Protein AF-A0A2K8X8M4-F1 (afdb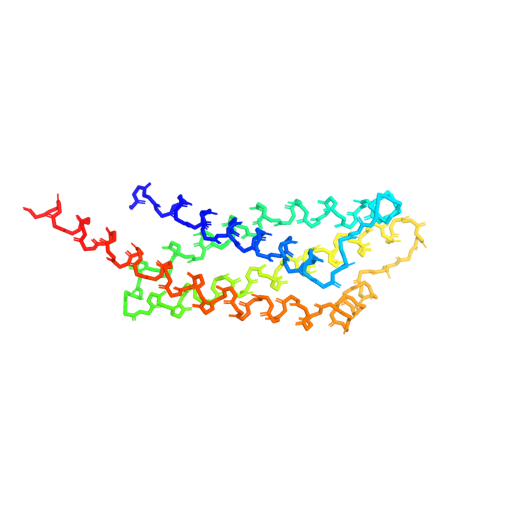_monomer_lite)

Foldseek 3Di:
DVCLLVLLCVLLVVLVVVVCVVCVVVVNPPDPVRCVVCVLLVVQLVVLSVVLSVVLSVQCVVPCVPPVVCQLVSQLCSQLVSLVSSLLSSLQVVQVVVCVVVVHRRSVVSNVVSCVPPVVVSNVSSNVSSNPSSVVSSVVSNVVVVVVVVVVD

Structure (mmCIF, N/CA/C/O backbone):
data_AF-A0A2K8X8M4-F1
#
_entry.id   AF-A0A2K8X8M4-F1
#
loop_
_atom_site.group_PDB
_atom_site.id
_atom_site.type_symbol
_atom_site.label_atom_id
_atom_site.label_alt_id
_atom_site.label_comp_id
_atom_site.label_asym_id
_atom_site.label_entity_id
_atom_site.label_seq_id
_atom_site.pdbx_PDB_ins_code
_atom_site.Cartn_x
_atom_site.Cartn_y
_atom_site.Cartn_z
_atom_site.occupancy
_atom_site.B_iso_or_equiv
_atom_site.auth_seq_id
_atom_site.auth_comp_id
_atom_site.auth_asym_id
_atom_site.auth_atom_id
_atom_site.pdbx_PDB_model_num
ATOM 1 N N . MET A 1 1 ? -1.350 6.728 23.517 1.00 57.31 1 MET A N 1
ATOM 2 C CA . MET A 1 1 ? -1.720 5.309 23.299 1.00 57.31 1 MET A CA 1
ATOM 3 C C . MET A 1 1 ? -0.474 4.485 22.952 1.00 57.31 1 MET A C 1
ATOM 5 O O . MET A 1 1 ? -0.050 4.481 21.802 1.00 57.31 1 MET A O 1
ATOM 9 N N . LYS A 1 2 ? 0.154 3.817 23.933 1.00 51.78 2 LYS A N 1
ATOM 10 C CA . LYS A 1 2 ? 1.460 3.133 23.765 1.00 51.78 2 LYS A CA 1
ATOM 11 C C . LYS A 1 2 ? 1.457 1.930 22.791 1.00 51.78 2 LYS A C 1
ATOM 13 O O . LYS A 1 2 ? 2.531 1.513 22.386 1.00 51.78 2 LYS A O 1
ATOM 18 N N . ASN A 1 3 ? 0.292 1.436 22.346 1.00 70.50 3 ASN A N 1
ATOM 19 C CA . ASN A 1 3 ? 0.173 0.219 21.519 1.00 70.50 3 ASN A CA 1
ATOM 20 C C . ASN A 1 3 ? -0.360 0.402 20.083 1.00 70.50 3 ASN A C 1
ATOM 22 O O . ASN A 1 3 ? -0.436 -0.580 19.349 1.00 70.50 3 ASN A O 1
ATOM 26 N N . ILE A 1 4 ? -0.701 1.617 19.627 1.00 68.75 4 ILE A N 1
ATOM 27 C CA . ILE A 1 4 ? -1.243 1.796 18.260 1.00 68.75 4 ILE A CA 1
ATOM 28 C C . ILE A 1 4 ? -0.227 1.395 17.190 1.00 68.75 4 ILE A C 1
ATOM 30 O O . ILE A 1 4 ? -0.588 0.733 16.224 1.00 68.75 4 ILE A O 1
ATOM 34 N N . LYS A 1 5 ? 1.046 1.780 17.359 1.00 71.56 5 LYS A N 1
ATOM 35 C CA . LYS A 1 5 ? 2.099 1.491 16.375 1.00 71.56 5 LYS A CA 1
ATOM 36 C C . LYS A 1 5 ? 2.200 -0.012 16.109 1.00 71.56 5 LYS A C 1
ATOM 38 O O . LYS A 1 5 ? 2.214 -0.425 14.958 1.00 71.56 5 LYS A O 1
ATOM 43 N N . PHE A 1 6 ? 2.180 -0.808 17.177 1.00 79.44 6 PHE A N 1
ATOM 44 C CA . PHE A 1 6 ? 2.201 -2.263 17.098 1.00 79.44 6 PHE A CA 1
ATOM 45 C C . PHE A 1 6 ? 0.956 -2.827 16.404 1.00 79.44 6 PHE A C 1
ATOM 47 O O . PHE A 1 6 ? 1.090 -3.675 15.528 1.00 79.44 6 PHE A O 1
ATOM 54 N N . LEU A 1 7 ? -0.242 -2.330 16.735 1.00 78.12 7 LEU A N 1
ATOM 55 C CA . LEU A 1 7 ? -1.479 -2.761 16.074 1.00 78.12 7 LEU A CA 1
ATOM 56 C C . LEU A 1 7 ? -1.453 -2.489 14.574 1.00 78.12 7 LEU A C 1
ATOM 58 O O . LEU A 1 7 ? -1.776 -3.367 13.782 1.00 78.12 7 LEU A O 1
ATOM 62 N N . ILE A 1 8 ? -1.033 -1.291 14.181 1.00 72.00 8 ILE A N 1
ATOM 63 C CA . ILE A 1 8 ? -0.978 -0.906 12.773 1.00 72.00 8 ILE A CA 1
ATOM 64 C C . ILE A 1 8 ? 0.014 -1.791 12.033 1.00 72.00 8 ILE A C 1
ATOM 66 O O . ILE A 1 8 ? -0.345 -2.360 11.010 1.00 72.00 8 ILE A O 1
ATOM 70 N N . THR A 1 9 ? 1.217 -1.986 12.578 1.00 75.19 9 THR A N 1
ATOM 71 C CA . THR A 1 9 ? 2.199 -2.904 11.993 1.00 75.19 9 THR A CA 1
ATOM 72 C C . THR A 1 9 ? 1.655 -4.327 11.894 1.00 75.19 9 THR A C 1
ATOM 74 O O . THR A 1 9 ? 1.782 -4.937 10.843 1.00 75.19 9 THR A O 1
ATOM 77 N N . LYS A 1 10 ? 0.994 -4.846 12.934 1.00 83.69 10 LYS A N 1
ATOM 78 C CA . LYS A 1 10 ? 0.390 -6.186 12.931 1.00 83.69 10 LYS A CA 1
ATOM 79 C C . LYS A 1 10 ? -0.603 -6.356 11.780 1.00 83.69 10 LYS A C 1
ATOM 81 O O . LYS A 1 10 ? -0.475 -7.300 11.004 1.00 83.69 10 LYS A O 1
ATOM 86 N N . TYR A 1 11 ? -1.577 -5.453 11.663 1.00 81.06 11 TYR A N 1
ATOM 87 C CA . TYR A 1 11 ? -2.605 -5.557 10.626 1.00 81.06 11 TYR A CA 1
ATOM 88 C C . TYR A 1 11 ? -2.026 -5.301 9.236 1.00 81.06 11 TYR A C 1
ATOM 90 O O . TYR A 1 11 ? -2.313 -6.043 8.307 1.00 81.06 11 TYR A O 1
ATOM 98 N N . TYR A 1 12 ? -1.094 -4.363 9.105 1.00 75.19 12 TYR A N 1
ATOM 99 C CA . TYR A 1 12 ? -0.383 -4.133 7.853 1.00 75.19 12 TYR A CA 1
ATOM 100 C C . TYR A 1 12 ? 0.407 -5.361 7.374 1.00 75.19 12 TYR A C 1
ATOM 102 O O . TYR A 1 12 ? 0.244 -5.800 6.237 1.00 75.19 12 TYR A O 1
ATOM 110 N N . SER A 1 13 ? 1.198 -5.974 8.260 1.00 75.12 13 SER A N 1
ATOM 111 C CA . SER A 1 13 ? 1.958 -7.195 7.973 1.00 75.12 13 SER A CA 1
ATOM 112 C C . SER A 1 13 ? 1.055 -8.394 7.681 1.00 75.12 13 SER A C 1
ATOM 114 O O . SER A 1 13 ? 1.431 -9.269 6.906 1.00 75.12 13 SER A O 1
ATOM 116 N N . SER A 1 14 ? -0.157 -8.434 8.244 1.00 79.94 14 SER A N 1
ATOM 117 C CA . SER A 1 14 ? -1.128 -9.481 7.909 1.00 79.94 14 SER A CA 1
ATOM 118 C C . SER A 1 14 ? -1.608 -9.390 6.455 1.00 79.94 14 SER A C 1
ATOM 120 O O . SER A 1 14 ? -1.764 -10.419 5.802 1.00 79.94 14 SER A O 1
ATOM 122 N N . GLY A 1 15 ? -1.730 -8.175 5.906 1.00 74.62 15 GLY A N 1
ATOM 123 C CA . GLY A 1 15 ? -2.021 -7.959 4.486 1.00 74.62 15 GLY A CA 1
ATOM 124 C C . GLY A 1 15 ? -0.926 -8.481 3.553 1.00 74.62 15 GLY A C 1
ATOM 125 O O . GLY A 1 15 ? -1.227 -8.997 2.482 1.00 74.62 15 GLY A O 1
ATOM 126 N N . LEU A 1 16 ? 0.340 -8.415 3.973 1.00 71.88 16 LEU A N 1
ATOM 127 C CA . LEU A 1 16 ? 1.464 -8.986 3.223 1.00 71.88 16 LEU A CA 1
ATOM 128 C C . LEU A 1 16 ? 1.431 -10.505 3.176 1.00 71.88 16 LEU A C 1
ATOM 130 O O . LEU A 1 16 ? 1.612 -11.094 2.115 1.00 71.88 16 LEU A O 1
ATOM 134 N N . ILE A 1 17 ? 1.178 -11.135 4.322 1.00 79.62 17 ILE A N 1
ATOM 135 C CA . ILE A 1 17 ? 1.022 -12.590 4.398 1.00 79.62 17 ILE A CA 1
ATOM 136 C C . ILE A 1 17 ? -0.143 -13.025 3.504 1.00 79.62 17 ILE A C 1
ATOM 138 O O . ILE A 1 17 ? -0.028 -14.011 2.784 1.00 79.62 17 ILE A O 1
ATOM 142 N N . PHE A 1 18 ? -1.234 -12.255 3.497 1.00 75.88 18 PHE A N 1
ATOM 143 C CA . PHE A 1 18 ? -2.378 -12.505 2.628 1.00 75.88 18 PHE A CA 1
ATOM 144 C C . PHE A 1 18 ? -2.028 -12.397 1.135 1.00 75.88 18 PHE A C 1
ATOM 146 O O . PHE A 1 18 ? -2.448 -13.253 0.363 1.00 75.88 18 PHE A O 1
ATOM 153 N N . LEU A 1 19 ? -1.219 -11.413 0.729 1.00 73.50 19 LEU A N 1
ATOM 154 C CA . LEU A 1 19 ? -0.723 -11.286 -0.648 1.00 73.50 19 LEU A CA 1
ATOM 155 C C . LEU A 1 19 ? 0.100 -12.513 -1.064 1.00 73.50 19 LEU A C 1
ATOM 157 O O . LEU A 1 19 ? -0.178 -13.118 -2.095 1.00 73.50 19 LEU A O 1
ATOM 161 N N . PHE A 1 20 ? 1.073 -12.912 -0.239 1.00 73.62 20 PHE A N 1
ATOM 162 C CA . PHE A 1 20 ? 1.894 -14.100 -0.496 1.00 73.62 20 PHE A CA 1
ATOM 163 C C . PHE A 1 20 ? 1.048 -15.374 -0.572 1.00 73.62 20 PHE A C 1
ATOM 165 O O . PHE A 1 20 ? 1.232 -16.178 -1.481 1.00 73.62 20 PHE A O 1
ATOM 172 N N . ALA A 1 21 ? 0.096 -15.543 0.349 1.00 76.25 21 ALA A N 1
ATOM 173 C CA . ALA A 1 21 ? -0.816 -16.680 0.344 1.00 76.25 21 ALA A CA 1
ATOM 174 C C . ALA A 1 21 ? -1.721 -16.687 -0.896 1.00 76.25 21 ALA A C 1
ATOM 176 O O . ALA A 1 21 ? -1.950 -17.742 -1.473 1.00 76.25 21 ALA A O 1
ATOM 177 N N . PHE A 1 22 ? -2.210 -15.529 -1.341 1.00 71.50 22 PHE A N 1
ATOM 178 C CA . PHE A 1 22 ? -3.021 -15.436 -2.551 1.00 71.50 22 PHE A CA 1
ATOM 179 C C . PHE A 1 22 ? -2.229 -15.835 -3.797 1.00 71.50 22 PHE A C 1
ATOM 181 O O . PHE A 1 22 ? -2.692 -16.702 -4.534 1.00 71.50 22 PHE A O 1
ATOM 188 N N . TYR A 1 23 ? -1.025 -15.281 -3.994 1.00 68.88 23 TYR A N 1
ATOM 189 C CA . TYR A 1 23 ? -0.145 -15.673 -5.104 1.00 68.88 23 TYR A CA 1
ATOM 190 C C . TYR A 1 23 ? 0.207 -17.168 -5.056 1.00 68.88 23 TYR A C 1
ATOM 192 O O . TYR A 1 23 ? 0.255 -17.820 -6.097 1.00 68.88 23 TYR A O 1
ATOM 200 N N . ALA A 1 24 ? 0.368 -17.735 -3.853 1.00 71.56 24 ALA A N 1
ATOM 201 C CA . ALA A 1 24 ? 0.524 -19.176 -3.652 1.00 71.56 24 ALA A CA 1
ATOM 202 C C . ALA A 1 24 ? -0.684 -19.985 -4.124 1.00 71.56 24 ALA A C 1
ATOM 204 O O . ALA A 1 24 ? -0.518 -21.001 -4.794 1.00 71.56 24 ALA A O 1
ATOM 205 N N . ILE A 1 25 ? -1.893 -19.533 -3.794 1.00 71.25 25 ILE A N 1
ATOM 206 C CA . ILE A 1 25 ? -3.138 -20.234 -4.120 1.00 71.25 25 ILE A CA 1
ATOM 207 C C . ILE A 1 25 ? -3.417 -20.217 -5.625 1.00 71.25 25 ILE A C 1
ATOM 209 O O . ILE A 1 25 ? -3.853 -21.231 -6.164 1.00 71.25 25 ILE A O 1
ATOM 213 N N . ILE A 1 26 ? -3.155 -19.103 -6.314 1.00 69.44 26 ILE A N 1
ATOM 214 C CA . ILE A 1 26 ? -3.388 -19.005 -7.766 1.00 69.44 26 ILE A CA 1
ATOM 215 C C . ILE A 1 26 ? -2.251 -19.616 -8.604 1.00 69.44 26 ILE A C 1
ATOM 217 O O . ILE A 1 26 ? -2.310 -19.582 -9.828 1.00 69.44 26 ILE A O 1
ATOM 221 N N . GLY A 1 27 ? -1.223 -20.185 -7.961 1.00 57.84 27 GLY A N 1
ATOM 222 C CA . GLY A 1 27 ? -0.081 -20.795 -8.647 1.00 57.84 27 GLY A CA 1
ATOM 223 C C . GLY A 1 27 ? 0.840 -19.788 -9.339 1.00 57.84 27 GLY A C 1
ATOM 224 O O . GLY A 1 27 ? 1.696 -20.183 -10.124 1.00 57.84 27 GLY A O 1
ATOM 225 N N . GLU A 1 28 ? 0.699 -18.499 -9.030 1.00 63.12 28 GLU A N 1
ATOM 226 C CA . GLU A 1 28 ? 1.503 -17.410 -9.589 1.00 63.12 28 GLU A CA 1
ATOM 227 C C . GLU A 1 28 ? 2.636 -16.992 -8.639 1.00 63.12 28 GLU A C 1
ATOM 229 O O . GLU A 1 28 ? 3.104 -15.853 -8.686 1.00 63.12 28 GLU A O 1
ATOM 234 N N . ILE A 1 29 ? 3.104 -17.892 -7.758 1.00 66.44 29 ILE A N 1
ATOM 235 C CA . ILE A 1 29 ? 4.366 -17.633 -7.055 1.00 66.44 29 ILE A CA 1
ATOM 236 C C . ILE A 1 29 ? 5.438 -17.473 -8.134 1.00 66.44 29 ILE A C 1
ATOM 238 O O . ILE A 1 29 ? 5.647 -18.399 -8.924 1.00 66.44 29 ILE A O 1
ATOM 242 N N . PRO A 1 30 ? 6.128 -16.325 -8.175 1.00 64.25 30 PRO A N 1
ATOM 243 C CA . PRO A 1 30 ? 7.132 -16.083 -9.188 1.00 64.25 30 PRO A CA 1
ATOM 244 C C . PRO A 1 30 ? 8.210 -17.155 -9.082 1.00 64.25 30 PRO A C 1
ATOM 246 O O . PRO A 1 30 ? 8.762 -17.398 -8.005 1.00 64.25 30 PRO A O 1
ATOM 249 N N . SER A 1 31 ? 8.518 -17.795 -10.208 1.00 72.94 31 SER A N 1
ATOM 250 C CA . SER A 1 31 ? 9.679 -18.677 -10.284 1.00 72.94 31 SER A CA 1
ATOM 251 C C . SER A 1 31 ? 10.948 -17.890 -9.943 1.00 72.94 31 SER A C 1
ATOM 253 O O . SER A 1 31 ? 10.990 -16.671 -10.126 1.00 72.94 31 SER A O 1
ATOM 255 N N . TRP A 1 32 ? 12.008 -18.570 -9.501 1.00 74.38 32 TRP A N 1
ATOM 256 C CA . TRP A 1 32 ? 13.287 -17.911 -9.203 1.00 74.38 32 TRP A CA 1
ATOM 257 C C . TRP A 1 32 ? 13.788 -17.047 -10.372 1.00 74.38 32 TRP A C 1
ATOM 259 O O . TRP A 1 32 ? 14.213 -15.913 -10.178 1.00 74.38 32 TRP A O 1
ATOM 269 N N . TYR A 1 33 ? 13.619 -17.547 -11.596 1.00 71.00 33 TYR A N 1
ATOM 270 C CA . TYR A 1 33 ? 13.934 -16.828 -12.828 1.00 71.00 33 TYR A CA 1
ATOM 271 C C . TYR A 1 33 ? 13.125 -15.528 -12.992 1.00 71.00 33 TYR A C 1
ATOM 273 O O . TYR A 1 33 ? 13.651 -14.510 -13.428 1.00 71.00 33 TYR A O 1
ATOM 281 N N . THR A 1 34 ? 11.847 -15.534 -12.607 1.00 70.50 34 THR A N 1
ATOM 282 C CA . THR A 1 34 ? 10.986 -14.341 -12.629 1.00 70.50 34 THR A CA 1
ATOM 283 C C . THR A 1 34 ? 11.424 -13.315 -11.583 1.00 70.50 34 THR A C 1
ATOM 285 O O . THR A 1 34 ? 11.403 -12.118 -11.852 1.00 70.50 34 THR A O 1
ATOM 288 N N . ILE A 1 35 ? 11.851 -13.772 -10.401 1.00 73.62 35 ILE A N 1
ATOM 289 C CA . ILE A 1 35 ? 12.377 -12.891 -9.348 1.00 73.62 35 ILE A CA 1
ATOM 290 C C . ILE A 1 35 ? 13.673 -12.225 -9.810 1.00 73.62 35 ILE A C 1
ATOM 292 O O . ILE A 1 35 ? 13.842 -11.030 -9.602 1.00 73.62 35 ILE A O 1
ATOM 296 N N . GLU A 1 36 ? 14.570 -12.984 -10.441 1.00 72.94 36 GLU A N 1
ATOM 297 C CA . GLU A 1 36 ? 15.848 -12.475 -10.940 1.00 72.94 36 GLU A CA 1
ATOM 298 C C . GLU A 1 36 ? 15.662 -11.494 -12.100 1.00 72.94 36 GLU A C 1
ATOM 300 O O . GLU A 1 36 ? 16.291 -10.441 -12.114 1.00 72.94 36 GLU A O 1
ATOM 305 N N . ARG A 1 37 ? 14.753 -11.789 -13.037 1.00 76.31 37 ARG A N 1
ATOM 306 C CA . ARG A 1 37 ? 14.438 -10.886 -14.150 1.00 76.31 37 ARG A CA 1
ATOM 307 C C . ARG A 1 37 ? 13.825 -9.570 -13.666 1.00 76.31 37 ARG A C 1
ATOM 309 O O . ARG A 1 37 ? 14.249 -8.506 -14.105 1.00 76.31 37 ARG A O 1
ATOM 316 N N . ASP A 1 38 ? 12.873 -9.639 -12.736 1.00 79.75 38 ASP A N 1
ATOM 317 C CA . ASP A 1 38 ? 12.064 -8.489 -12.308 1.00 79.75 38 ASP A CA 1
ATOM 318 C C . ASP A 1 38 ? 12.495 -7.973 -10.915 1.00 79.75 38 ASP A C 1
ATOM 320 O O . ASP A 1 38 ? 11.705 -7.404 -10.158 1.00 79.75 38 ASP A O 1
ATOM 324 N N . TRP A 1 39 ? 13.763 -8.185 -10.542 1.00 79.00 39 TRP A N 1
ATOM 325 C CA . TRP A 1 39 ? 14.291 -7.971 -9.187 1.00 79.00 39 TRP A CA 1
ATOM 326 C C . TRP A 1 39 ? 14.071 -6.547 -8.656 1.00 79.00 39 TRP A C 1
ATOM 328 O O . TRP A 1 39 ? 13.753 -6.358 -7.477 1.00 79.00 39 TRP A O 1
ATOM 338 N N . ILE A 1 40 ? 14.167 -5.543 -9.532 1.00 82.25 40 ILE A N 1
ATOM 339 C CA . ILE A 1 40 ? 13.919 -4.133 -9.205 1.00 82.25 40 ILE A CA 1
ATOM 340 C C . ILE A 1 40 ? 12.471 -3.931 -8.750 1.00 82.25 40 ILE A C 1
ATOM 342 O O . ILE A 1 40 ? 12.223 -3.226 -7.768 1.00 82.25 40 ILE A O 1
ATOM 346 N N . GLU A 1 41 ? 11.506 -4.571 -9.413 1.00 78.75 41 GLU A N 1
ATOM 347 C CA . GLU A 1 41 ? 10.094 -4.476 -9.044 1.00 78.75 41 GLU A CA 1
ATOM 348 C C . GLU A 1 41 ? 9.823 -5.082 -7.665 1.00 78.75 41 GLU A C 1
ATOM 350 O O . GLU A 1 41 ? 9.074 -4.507 -6.863 1.00 78.75 41 GLU A O 1
ATOM 355 N N . TRP A 1 42 ? 10.454 -6.221 -7.371 1.00 78.50 42 TRP A N 1
ATOM 356 C CA . TRP A 1 42 ? 10.343 -6.900 -6.081 1.00 78.50 42 TRP A CA 1
ATOM 357 C C . TRP A 1 42 ? 10.923 -6.056 -4.953 1.00 78.50 42 TRP A C 1
ATOM 359 O O . TRP A 1 42 ? 10.234 -5.791 -3.966 1.00 78.50 42 TRP A O 1
ATOM 369 N N . ILE A 1 43 ? 12.154 -5.565 -5.117 1.00 81.69 43 ILE A N 1
ATOM 370 C CA . ILE A 1 43 ? 12.809 -4.702 -4.126 1.00 81.69 43 ILE A CA 1
ATOM 371 C C . ILE A 1 43 ? 11.990 -3.435 -3.894 1.00 81.69 43 ILE A C 1
ATOM 373 O O . ILE A 1 43 ? 11.736 -3.060 -2.748 1.00 81.69 43 ILE A O 1
ATOM 377 N N . THR A 1 44 ? 11.519 -2.802 -4.967 1.00 82.88 44 THR A N 1
ATOM 378 C CA . THR A 1 44 ? 10.699 -1.592 -4.877 1.00 82.88 44 THR A CA 1
ATOM 379 C C . THR A 1 44 ? 9.424 -1.853 -4.083 1.00 82.88 44 THR A C 1
ATOM 381 O O . THR A 1 44 ? 9.082 -1.078 -3.188 1.00 82.88 44 THR A O 1
ATOM 384 N N . THR A 1 45 ? 8.742 -2.970 -4.340 1.00 79.75 45 THR A N 1
ATOM 385 C CA . THR A 1 45 ? 7.544 -3.368 -3.588 1.00 79.75 45 THR A CA 1
ATOM 386 C C . THR A 1 45 ? 7.869 -3.581 -2.107 1.00 79.75 45 THR A C 1
ATOM 388 O O . THR A 1 45 ? 7.162 -3.060 -1.241 1.00 79.75 45 THR A O 1
ATOM 391 N N . ILE A 1 46 ? 8.980 -4.264 -1.805 1.00 78.69 46 ILE A N 1
ATOM 392 C CA . ILE A 1 46 ? 9.441 -4.515 -0.432 1.00 78.69 46 ILE A CA 1
ATOM 393 C C . ILE A 1 46 ? 9.728 -3.202 0.315 1.00 78.69 46 ILE A C 1
ATOM 395 O O . ILE A 1 46 ? 9.314 -3.042 1.461 1.00 78.69 46 ILE A O 1
ATOM 399 N N . ILE A 1 47 ? 10.390 -2.238 -0.331 1.00 79.50 47 ILE A N 1
ATOM 400 C CA . ILE A 1 47 ? 10.736 -0.932 0.259 1.00 79.50 47 ILE A CA 1
ATOM 401 C C . ILE A 1 47 ? 9.507 -0.016 0.392 1.00 79.50 47 ILE A C 1
ATOM 403 O O . ILE A 1 47 ? 9.416 0.774 1.337 1.00 79.50 47 ILE A O 1
ATOM 407 N N . SER A 1 48 ? 8.526 -0.136 -0.507 1.00 79.44 48 SER A N 1
ATOM 408 C CA . SER A 1 48 ? 7.278 0.645 -0.460 1.00 79.44 48 SER A CA 1
ATOM 409 C C . SER A 1 48 ? 6.499 0.401 0.832 1.00 79.44 48 SER A C 1
ATOM 411 O O . SER A 1 48 ? 5.909 1.317 1.403 1.00 79.44 48 SER A O 1
ATOM 413 N N . ILE A 1 49 ? 6.514 -0.840 1.318 1.00 75.19 49 ILE A N 1
ATOM 414 C CA . ILE A 1 49 ? 5.769 -1.299 2.495 1.00 75.19 49 ILE A CA 1
ATOM 415 C C . ILE A 1 49 ? 6.069 -0.457 3.744 1.00 75.19 49 ILE A C 1
ATOM 417 O O . ILE A 1 49 ? 5.121 0.116 4.286 1.00 75.19 49 ILE A O 1
ATOM 421 N N . PRO A 1 50 ? 7.321 -0.343 4.234 1.00 77.94 50 PRO A N 1
ATOM 422 C CA . PRO A 1 50 ? 7.611 0.448 5.425 1.00 77.94 50 PRO A CA 1
ATOM 423 C C . PRO A 1 50 ? 7.320 1.939 5.222 1.00 77.94 50 PRO A C 1
ATOM 425 O O . PRO A 1 50 ? 6.801 2.578 6.139 1.00 77.94 50 PRO A O 1
ATOM 428 N N . LEU A 1 51 ? 7.587 2.493 4.034 1.00 81.81 51 LEU A N 1
ATOM 429 C CA . LEU A 1 51 ? 7.327 3.906 3.732 1.00 81.81 51 LEU A CA 1
ATOM 430 C C . LEU A 1 51 ? 5.833 4.235 3.819 1.00 81.81 51 LEU A C 1
ATOM 432 O O . LEU A 1 51 ? 5.428 5.157 4.533 1.00 81.81 51 LEU A O 1
ATOM 436 N N . VAL A 1 52 ? 5.002 3.434 3.156 1.00 83.69 52 VAL A N 1
ATOM 437 C CA . VAL A 1 52 ? 3.548 3.586 3.192 1.00 83.69 52 VAL A CA 1
ATOM 438 C C . VAL A 1 52 ? 2.996 3.270 4.586 1.00 83.69 52 VAL A C 1
ATOM 440 O O . VAL A 1 52 ? 2.112 3.978 5.068 1.00 83.69 52 VAL A O 1
ATOM 443 N N . GLY A 1 53 ? 3.565 2.292 5.295 1.00 77.00 53 GLY A N 1
ATOM 444 C CA . GLY A 1 53 ? 3.201 1.975 6.678 1.00 77.00 53 GLY A CA 1
ATOM 445 C C . GLY A 1 53 ? 3.403 3.153 7.642 1.00 77.00 53 GLY A C 1
ATOM 446 O O . GLY A 1 53 ? 2.568 3.392 8.518 1.00 77.00 53 GLY A O 1
ATOM 447 N N . ILE A 1 54 ? 4.462 3.951 7.458 1.00 82.50 54 ILE A N 1
ATOM 448 C CA . ILE A 1 54 ? 4.688 5.187 8.228 1.00 82.50 54 ILE A CA 1
ATOM 449 C C . ILE A 1 54 ? 3.597 6.227 7.932 1.00 82.50 54 ILE A C 1
ATOM 451 O O . ILE A 1 54 ? 3.109 6.884 8.857 1.00 82.50 54 ILE A O 1
ATOM 455 N N . LEU A 1 55 ? 3.195 6.383 6.667 1.00 83.62 55 LEU A N 1
ATOM 456 C CA . LEU A 1 55 ? 2.119 7.303 6.275 1.00 83.62 55 LEU A CA 1
ATOM 457 C C . LEU A 1 55 ? 0.770 6.866 6.857 1.00 83.62 55 LEU A C 1
ATOM 459 O O . LEU A 1 55 ? 0.075 7.680 7.468 1.00 83.62 55 LEU A O 1
ATOM 463 N N . ALA A 1 56 ? 0.451 5.575 6.754 1.00 82.12 56 ALA A N 1
ATOM 464 C CA . ALA A 1 56 ? -0.732 4.964 7.350 1.00 82.12 56 ALA A CA 1
ATOM 465 C C . ALA A 1 56 ? -0.791 5.210 8.868 1.00 82.12 56 ALA A C 1
ATOM 467 O O . ALA A 1 56 ? -1.818 5.636 9.397 1.00 82.12 56 ALA A O 1
ATOM 468 N N . PHE A 1 57 ? 0.336 5.036 9.567 1.00 78.69 57 PHE A N 1
ATOM 469 C CA . PHE A 1 57 ? 0.452 5.330 10.996 1.00 78.69 57 PHE A CA 1
ATOM 470 C C . PHE A 1 57 ? 0.172 6.800 11.327 1.00 78.69 57 PHE A C 1
ATOM 472 O O . PHE A 1 57 ? -0.597 7.096 12.246 1.00 78.69 57 PHE A O 1
ATOM 479 N N . LYS A 1 58 ? 0.783 7.732 10.582 1.00 83.06 58 LYS A N 1
ATOM 480 C CA . LYS A 1 58 ? 0.566 9.174 10.775 1.00 83.06 58 LYS A CA 1
ATOM 481 C C . LYS A 1 58 ? -0.900 9.549 10.566 1.00 83.06 58 LYS A C 1
ATOM 483 O O . LYS A 1 58 ? -1.447 10.311 11.363 1.00 83.06 58 LYS A O 1
ATOM 488 N N . TYR A 1 59 ? -1.530 9.003 9.528 1.00 82.38 59 TYR A N 1
ATOM 489 C CA . TYR A 1 59 ? -2.937 9.244 9.229 1.00 82.38 59 TYR A CA 1
ATOM 490 C C . TYR A 1 59 ? -3.844 8.710 10.345 1.00 82.38 59 TYR A C 1
ATOM 492 O O . TYR A 1 59 ? -4.609 9.480 10.925 1.00 82.38 59 TYR A O 1
ATOM 500 N N . LEU A 1 60 ? -3.697 7.439 10.734 1.00 80.62 60 LEU A N 1
ATOM 501 C CA . LEU A 1 60 ? -4.500 6.841 11.805 1.00 80.62 60 LEU A CA 1
ATOM 502 C C . LEU A 1 60 ? -4.398 7.638 13.105 1.00 80.62 60 LEU A C 1
ATOM 504 O O . LEU A 1 60 ? -5.421 8.042 13.644 1.00 80.62 60 LEU A O 1
ATOM 508 N N . ASN A 1 61 ? -3.194 7.967 13.576 1.00 79.44 61 ASN A N 1
ATOM 509 C CA . ASN A 1 61 ? -3.051 8.747 14.812 1.00 79.44 61 ASN A CA 1
ATOM 510 C C . ASN A 1 61 ? -3.743 10.113 14.755 1.00 79.44 61 ASN A C 1
ATOM 512 O O . ASN A 1 61 ? -4.258 10.579 15.770 1.00 79.44 61 ASN A O 1
ATOM 516 N N . LYS A 1 62 ? -3.754 10.762 13.586 1.00 81.88 62 LYS A N 1
ATOM 517 C CA . LYS A 1 62 ? -4.362 12.084 13.414 1.00 81.88 62 LYS A CA 1
ATOM 518 C C . LYS A 1 62 ? -5.887 12.040 13.515 1.00 81.88 62 LYS A C 1
ATOM 520 O O . LYS A 1 62 ? -6.466 12.968 14.078 1.00 81.88 62 LYS A O 1
ATOM 525 N N . TYR A 1 63 ? -6.523 11.008 12.959 1.00 78.50 63 TYR A N 1
ATOM 526 C CA . TYR A 1 63 ? -7.983 10.953 12.808 1.00 78.50 63 TYR A CA 1
ATOM 527 C C . TYR A 1 63 ? -8.672 10.080 13.858 1.00 78.50 63 TYR A C 1
ATOM 529 O O . TYR A 1 63 ? -9.736 10.445 14.349 1.00 78.50 63 TYR A O 1
ATOM 537 N N . VAL A 1 64 ? -8.041 8.987 14.289 1.00 73.69 64 VAL A N 1
ATOM 538 C CA . VAL A 1 64 ? -8.591 8.061 15.294 1.00 73.69 64 VAL A CA 1
ATOM 539 C C . VAL A 1 64 ? -8.814 8.748 16.647 1.00 73.69 64 VAL A C 1
ATOM 541 O O . VAL A 1 64 ? -9.775 8.436 17.340 1.00 73.69 64 VAL A O 1
ATOM 544 N N . GLY A 1 65 ? -7.967 9.717 17.014 1.00 67.38 65 GLY A N 1
ATOM 545 C CA . GLY A 1 65 ? -8.140 10.501 18.244 1.00 67.38 65 GLY A CA 1
ATOM 546 C C . GLY A 1 65 ? -9.183 11.622 18.151 1.00 67.38 65 GLY A C 1
ATOM 547 O O . GLY A 1 65 ? -9.582 12.155 19.182 1.00 67.38 65 GLY A O 1
ATOM 548 N N . LYS A 1 66 ? -9.611 11.995 16.937 1.00 69.19 66 LYS A N 1
ATOM 549 C CA . LYS A 1 66 ? -10.542 13.111 16.691 1.00 69.19 66 LYS A CA 1
ATOM 550 C C . LYS A 1 66 ? -11.961 12.647 16.375 1.00 69.19 66 LYS A C 1
ATOM 552 O O . LYS A 1 66 ? -12.911 13.313 16.758 1.00 69.19 66 LYS A O 1
ATOM 557 N N . GLU A 1 67 ? -12.102 11.512 15.695 1.00 70.06 67 GLU A N 1
ATOM 558 C CA . GLU A 1 67 ? -13.379 11.009 15.176 1.00 70.06 67 GLU A CA 1
ATOM 559 C C . GLU A 1 67 ? -13.649 9.586 15.681 1.00 70.06 67 GLU A C 1
ATOM 561 O O . GLU A 1 67 ? -13.675 8.613 14.925 1.00 70.06 67 GLU A O 1
ATOM 566 N N . LYS A 1 68 ? -13.845 9.476 16.999 1.00 65.62 68 LYS A N 1
ATOM 567 C CA . LYS A 1 68 ? -13.980 8.208 17.733 1.00 65.62 68 LYS A CA 1
ATOM 568 C C . LYS A 1 68 ? -15.158 7.348 17.267 1.00 65.62 68 LYS A C 1
ATOM 570 O O . LYS A 1 68 ? -15.115 6.132 17.337 1.00 65.62 68 LYS A O 1
ATOM 575 N N . GLU A 1 69 ? -16.213 7.928 16.713 1.00 69.75 69 GLU A N 1
ATOM 576 C CA . GLU A 1 69 ? -17.338 7.124 16.212 1.00 69.75 69 GLU A CA 1
ATOM 577 C C . GLU A 1 69 ? -17.027 6.416 14.882 1.00 69.75 69 GLU A C 1
ATOM 579 O O . GLU A 1 69 ? -17.742 5.501 14.476 1.00 69.75 69 GLU A O 1
ATOM 584 N N . LYS A 1 70 ? -15.923 6.778 14.214 1.00 83.62 70 LYS A N 1
ATOM 585 C CA . LYS A 1 70 ? -15.595 6.319 12.858 1.00 83.62 70 LYS A CA 1
ATOM 586 C C . LYS A 1 70 ? -14.384 5.386 12.791 1.00 83.62 70 LYS A C 1
ATOM 588 O O . LYS A 1 70 ? -13.769 5.271 11.730 1.00 83.62 70 LYS A O 1
ATOM 593 N N . TYR A 1 71 ? -14.052 4.673 13.877 1.00 83.69 71 TYR A N 1
ATOM 594 C CA . TYR A 1 71 ? -12.902 3.750 13.922 1.00 83.69 71 TYR A CA 1
ATOM 595 C C . TYR A 1 71 ? -12.832 2.806 12.719 1.00 83.69 71 TYR A C 1
ATOM 597 O O . TYR A 1 71 ? -11.750 2.614 12.164 1.00 83.69 71 TYR A O 1
ATOM 605 N N . PHE A 1 72 ? -13.966 2.227 12.306 1.00 87.94 72 PHE A N 1
ATOM 606 C CA . PHE A 1 72 ? -14.006 1.320 11.161 1.00 87.94 72 PHE A CA 1
ATOM 607 C C . PHE A 1 72 ? -13.667 2.031 9.855 1.00 87.94 72 PHE A C 1
ATOM 609 O O . PHE A 1 72 ? -12.739 1.606 9.178 1.00 87.94 72 PHE A O 1
ATOM 616 N N . GLY A 1 73 ? -14.350 3.133 9.534 1.00 88.81 73 GLY A N 1
ATOM 617 C CA . GLY A 1 73 ? -14.103 3.878 8.298 1.00 88.81 73 GLY A CA 1
ATOM 618 C C . GLY A 1 73 ? -12.651 4.342 8.192 1.00 88.81 73 GLY A C 1
ATOM 619 O O . GLY A 1 73 ? -12.003 4.114 7.175 1.00 88.81 73 GLY A O 1
ATOM 620 N N . ILE A 1 74 ? -12.097 4.903 9.270 1.00 88.00 74 ILE A N 1
ATOM 621 C CA . ILE A 1 74 ? -10.699 5.354 9.291 1.00 88.00 74 ILE A CA 1
ATOM 622 C C . ILE A 1 74 ? -9.741 4.165 9.100 1.00 88.00 74 ILE A C 1
ATOM 624 O O . ILE A 1 74 ? -8.782 4.266 8.335 1.00 88.00 74 ILE A O 1
ATOM 628 N N . SER A 1 75 ? -10.008 3.026 9.746 1.00 88.50 75 SER A N 1
ATOM 629 C CA . SER A 1 75 ? -9.193 1.808 9.609 1.00 88.50 75 SER A CA 1
ATOM 630 C C . SER A 1 75 ? -9.269 1.221 8.198 1.00 88.50 75 SER A C 1
ATOM 632 O O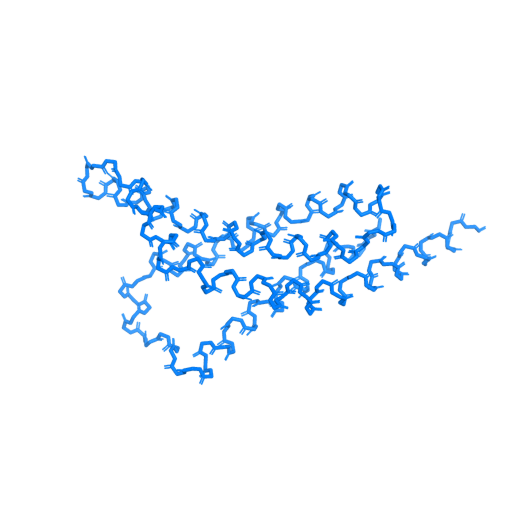 . SER A 1 75 ? -8.231 0.933 7.604 1.00 88.50 75 SER A O 1
ATOM 634 N N . PHE A 1 76 ? -10.479 1.110 7.641 1.00 92.88 76 PHE A N 1
ATOM 635 C CA . PHE A 1 76 ? -10.735 0.663 6.273 1.00 92.88 76 PHE A CA 1
ATOM 636 C C . PHE A 1 76 ? -9.975 1.529 5.271 1.00 92.88 76 PHE A C 1
ATOM 638 O O . PHE A 1 76 ? -9.153 1.009 4.521 1.00 92.88 76 PHE A O 1
ATOM 645 N N . PHE A 1 77 ? -10.193 2.850 5.294 1.00 90.88 77 PHE A N 1
ATOM 646 C CA . PHE A 1 77 ? -9.571 3.758 4.331 1.00 90.88 77 PHE A CA 1
ATOM 647 C C . PHE A 1 77 ? -8.058 3.785 4.470 1.00 90.88 77 PHE A C 1
ATOM 649 O O . PHE A 1 77 ? -7.370 3.884 3.461 1.00 90.88 77 PHE A O 1
ATOM 656 N N . THR A 1 78 ? -7.527 3.648 5.685 1.00 90.62 78 THR A N 1
ATOM 657 C CA . THR A 1 78 ? -6.076 3.601 5.871 1.00 90.62 78 THR A CA 1
ATOM 658 C C . THR A 1 78 ? -5.470 2.365 5.218 1.00 90.62 78 THR A C 1
ATOM 660 O O . THR A 1 78 ? -4.484 2.475 4.491 1.00 90.62 78 THR A O 1
ATOM 663 N N . LEU A 1 79 ? -6.058 1.190 5.454 1.00 89.81 79 LEU A N 1
ATOM 664 C CA . LEU A 1 79 ? -5.569 -0.052 4.863 1.00 89.81 79 LEU A CA 1
ATOM 665 C C . LEU A 1 79 ? -5.796 -0.067 3.348 1.00 89.81 79 LEU A C 1
ATOM 667 O O . LEU A 1 79 ? -4.868 -0.375 2.611 1.00 89.81 79 LEU A O 1
ATOM 671 N N . PHE A 1 80 ? -6.963 0.352 2.862 1.00 91.50 80 PHE A N 1
ATOM 672 C CA . PHE A 1 80 ? -7.238 0.465 1.430 1.00 91.50 80 PHE A CA 1
ATOM 673 C C . PHE A 1 80 ? -6.259 1.420 0.731 1.00 91.50 80 PHE A C 1
ATOM 675 O O . PHE A 1 80 ? -5.568 1.026 -0.207 1.00 91.50 80 PHE A O 1
ATOM 682 N N . ALA A 1 81 ? -6.140 2.659 1.220 1.00 90.62 81 ALA A N 1
ATOM 683 C CA . ALA A 1 81 ? -5.269 3.670 0.624 1.00 90.62 81 ALA A CA 1
ATOM 684 C C . ALA A 1 81 ? -3.802 3.241 0.640 1.00 90.62 81 ALA A C 1
ATOM 686 O O . ALA A 1 81 ? -3.048 3.608 -0.254 1.00 90.62 81 ALA A O 1
ATOM 687 N N . SER A 1 82 ? -3.394 2.442 1.626 1.00 89.44 82 SER A N 1
ATOM 688 C CA . SER A 1 82 ? -2.032 1.934 1.676 1.00 89.44 82 SER A CA 1
ATOM 689 C C . SER A 1 82 ? -1.688 1.021 0.497 1.00 89.44 82 SER A C 1
ATOM 691 O O . SER A 1 82 ? -0.622 1.165 -0.092 1.00 89.44 82 SER A O 1
ATOM 693 N N . TRP A 1 83 ? -2.612 0.167 0.060 1.00 89.88 83 TRP A N 1
ATOM 694 C CA . TRP A 1 83 ? -2.400 -0.668 -1.122 1.00 89.88 83 TRP A CA 1
ATOM 695 C C . TRP A 1 83 ? -2.276 0.164 -2.393 1.00 89.88 83 TRP A C 1
ATOM 697 O O . TRP A 1 83 ? -1.385 -0.068 -3.208 1.00 89.88 83 TRP A O 1
ATOM 707 N N . ILE A 1 84 ? -3.120 1.185 -2.523 1.00 92.81 84 ILE A N 1
ATOM 708 C CA . ILE A 1 84 ? -3.057 2.117 -3.648 1.00 92.81 84 ILE A CA 1
ATOM 709 C C . ILE A 1 84 ? -1.730 2.886 -3.635 1.00 92.81 84 ILE A C 1
ATOM 711 O O . ILE A 1 84 ? -1.062 2.988 -4.659 1.00 92.81 84 ILE A O 1
ATOM 715 N N . LEU A 1 85 ? -1.287 3.368 -2.472 1.00 91.25 85 LEU A N 1
ATOM 716 C CA . LEU A 1 85 ? -0.009 4.068 -2.338 1.00 91.25 85 LEU A CA 1
ATOM 717 C C . LEU A 1 85 ? 1.194 3.177 -2.660 1.00 91.25 85 LEU A C 1
ATOM 719 O O . LEU A 1 85 ? 2.140 3.673 -3.266 1.00 91.25 85 LEU A O 1
ATOM 723 N N . ILE A 1 86 ? 1.166 1.885 -2.308 1.00 89.56 86 ILE A N 1
ATOM 724 C CA . ILE A 1 86 ? 2.215 0.936 -2.716 1.00 89.56 86 ILE A CA 1
ATOM 725 C C . ILE A 1 86 ? 2.286 0.860 -4.244 1.00 89.56 86 ILE A C 1
ATOM 727 O O . ILE A 1 86 ? 3.378 0.960 -4.797 1.00 89.56 86 ILE A O 1
ATOM 731 N N . LEU A 1 87 ? 1.142 0.730 -4.926 1.00 90.50 87 LEU A N 1
ATOM 732 C CA . LEU A 1 87 ? 1.093 0.685 -6.390 1.00 90.50 87 LEU A CA 1
ATOM 733 C C . LEU A 1 87 ? 1.685 1.956 -7.015 1.00 90.50 87 LEU A C 1
ATOM 735 O O . LEU A 1 87 ? 2.542 1.869 -7.891 1.00 90.50 87 LEU A O 1
ATOM 739 N N . TYR A 1 88 ? 1.264 3.133 -6.546 1.00 91.31 88 TYR A N 1
ATOM 740 C CA . TYR A 1 88 ? 1.784 4.404 -7.054 1.00 91.31 88 TYR A CA 1
ATOM 741 C C . TYR A 1 88 ? 3.279 4.564 -6.783 1.00 91.31 88 TYR A C 1
ATOM 743 O O . TYR A 1 88 ? 4.010 5.007 -7.665 1.00 91.31 88 TYR A O 1
ATOM 751 N N . PHE A 1 89 ? 3.753 4.190 -5.593 1.00 90.88 89 PHE A N 1
ATOM 752 C CA . PHE A 1 89 ? 5.176 4.254 -5.278 1.00 90.88 89 PHE A CA 1
ATOM 753 C C . PHE A 1 89 ? 5.986 3.318 -6.180 1.00 90.88 89 PHE A C 1
ATOM 755 O O . PHE A 1 89 ? 6.997 3.742 -6.738 1.00 90.88 89 PHE A O 1
ATOM 762 N N . LYS A 1 90 ? 5.505 2.085 -6.392 1.00 89.12 90 LYS A N 1
ATOM 763 C CA . LYS A 1 90 ? 6.108 1.127 -7.325 1.00 89.12 90 LYS A CA 1
ATOM 764 C C . LYS A 1 90 ? 6.210 1.718 -8.732 1.00 89.12 90 LYS A C 1
ATOM 766 O O . LYS A 1 90 ? 7.299 1.772 -9.295 1.00 89.12 90 LYS A O 1
ATOM 771 N N . ALA A 1 91 ? 5.101 2.228 -9.261 1.00 90.75 91 ALA A N 1
ATOM 772 C CA . ALA A 1 91 ? 5.047 2.812 -10.596 1.00 90.75 91 ALA A CA 1
ATOM 773 C C . ALA A 1 91 ? 5.980 4.026 -10.752 1.00 90.75 91 ALA A C 1
ATOM 775 O O . ALA A 1 91 ? 6.643 4.165 -11.781 1.00 90.75 91 ALA A O 1
ATOM 776 N N . LEU A 1 92 ? 6.070 4.884 -9.729 1.00 92.44 92 LEU A N 1
ATOM 777 C CA . LEU A 1 92 ? 6.964 6.043 -9.730 1.00 92.44 92 LEU A CA 1
ATOM 778 C C . LEU A 1 92 ? 8.435 5.633 -9.749 1.00 92.44 92 LEU A C 1
ATOM 780 O O . LEU A 1 92 ? 9.189 6.153 -10.565 1.00 92.44 92 LEU A O 1
ATOM 784 N N . VAL A 1 93 ? 8.847 4.703 -8.885 1.00 90.00 93 VAL A N 1
ATOM 785 C CA . VAL A 1 93 ? 10.247 4.256 -8.826 1.00 90.00 93 VAL A CA 1
ATOM 786 C C . VAL A 1 93 ? 10.662 3.592 -10.136 1.00 90.00 93 VAL A C 1
ATOM 788 O O . VAL A 1 93 ? 11.698 3.955 -10.684 1.00 90.00 93 VAL A O 1
ATOM 791 N N . ILE A 1 94 ? 9.835 2.699 -10.687 1.00 89.25 94 ILE A N 1
ATOM 792 C CA . ILE A 1 94 ? 10.111 2.071 -11.988 1.00 89.25 94 ILE A CA 1
ATOM 793 C C . ILE A 1 94 ? 10.150 3.112 -13.107 1.00 89.25 94 ILE A C 1
ATOM 795 O O . ILE A 1 94 ? 11.045 3.091 -13.944 1.00 89.25 94 ILE A O 1
ATOM 799 N N . GLY A 1 95 ? 9.234 4.081 -13.086 1.00 90.31 95 GLY A N 1
ATOM 800 C CA . GLY A 1 95 ? 9.234 5.183 -14.042 1.00 90.31 95 GLY A CA 1
ATOM 801 C C . GLY A 1 95 ? 10.514 6.016 -13.982 1.00 90.31 95 GLY A C 1
ATOM 802 O O . GLY A 1 95 ? 11.048 6.386 -15.024 1.00 90.31 95 GLY A O 1
ATOM 803 N N . ILE A 1 96 ? 11.031 6.282 -12.780 1.00 90.44 96 ILE A N 1
ATOM 804 C CA . ILE A 1 96 ? 12.299 6.991 -12.571 1.00 90.44 96 ILE A CA 1
ATOM 805 C C . ILE A 1 96 ? 13.474 6.161 -13.103 1.00 90.44 96 ILE A C 1
ATOM 807 O O . ILE A 1 96 ? 14.279 6.695 -13.858 1.00 90.44 96 ILE A O 1
ATOM 811 N N . ILE A 1 97 ? 13.554 4.872 -12.759 1.00 88.94 97 ILE A N 1
ATOM 812 C CA . ILE A 1 97 ? 14.641 3.978 -13.197 1.00 88.94 97 ILE A CA 1
ATOM 813 C C . ILE A 1 97 ? 14.673 3.874 -14.722 1.00 88.94 97 ILE A C 1
ATOM 815 O O . ILE A 1 97 ? 15.693 4.182 -15.333 1.00 88.94 97 ILE A O 1
ATOM 819 N N . ASN A 1 98 ? 13.530 3.579 -15.344 1.00 86.88 98 ASN A N 1
ATOM 820 C CA . ASN A 1 98 ? 13.418 3.512 -16.800 1.00 86.88 98 ASN A CA 1
ATOM 821 C C . ASN A 1 98 ? 13.772 4.853 -17.458 1.00 86.88 98 ASN A C 1
ATOM 823 O O . ASN A 1 98 ? 14.325 4.879 -18.554 1.00 86.88 98 ASN A O 1
ATOM 827 N N . SER A 1 99 ? 13.486 5.980 -16.794 1.00 89.44 99 SER A N 1
ATOM 828 C CA . SER A 1 99 ? 13.846 7.288 -17.346 1.00 89.44 99 SER A CA 1
ATOM 829 C C . SER A 1 99 ? 15.353 7.503 -17.431 1.00 89.44 99 SER A C 1
ATOM 831 O O . SER A 1 99 ? 15.820 8.165 -18.356 1.00 89.44 99 SER A O 1
ATOM 833 N N . PHE A 1 100 ? 16.107 6.943 -16.484 1.00 88.00 100 PHE A N 1
ATOM 834 C CA . PHE A 1 100 ? 17.565 6.964 -16.518 1.00 88.00 100 PHE A CA 1
ATOM 835 C C . PHE A 1 100 ? 18.133 5.962 -17.524 1.00 88.00 100 PHE A C 1
ATOM 837 O O . PHE A 1 100 ? 19.081 6.297 -18.223 1.00 88.00 100 PHE A O 1
ATOM 844 N N . GLU A 1 101 ? 17.555 4.763 -17.626 1.00 86.50 101 GLU A N 1
ATOM 845 C CA . GLU A 1 101 ? 18.048 3.716 -18.533 1.00 86.50 101 GLU A CA 1
ATOM 846 C C . GLU A 1 101 ? 17.822 4.040 -20.015 1.00 86.50 101 GLU A C 1
ATOM 848 O O . GLU A 1 101 ? 18.676 3.741 -20.846 1.00 86.50 101 GLU A O 1
ATOM 853 N N . PHE A 1 102 ? 16.689 4.661 -20.352 1.00 86.44 102 PHE A N 1
ATOM 854 C CA . PHE A 1 102 ? 16.290 4.914 -21.741 1.00 86.44 102 PHE A CA 1
ATOM 855 C C . PHE A 1 102 ? 16.412 6.387 -22.166 1.00 86.44 102 PHE A C 1
ATOM 857 O O . PHE A 1 102 ? 15.923 6.746 -23.236 1.00 86.44 102 PHE A O 1
ATOM 864 N N . GLU A 1 103 ? 17.007 7.245 -21.325 1.00 83.00 103 GLU A N 1
ATOM 865 C CA . GLU A 1 103 ? 17.188 8.696 -21.545 1.00 83.00 103 GLU A CA 1
ATOM 866 C C . GLU A 1 103 ? 15.903 9.450 -21.964 1.00 83.00 103 GLU A C 1
ATOM 868 O O . GLU A 1 103 ? 15.935 10.516 -22.582 1.00 83.00 103 GLU A O 1
ATOM 873 N N . ARG A 1 104 ? 14.733 8.911 -21.609 1.00 83.94 104 ARG A N 1
ATOM 874 C CA . ARG A 1 104 ? 13.413 9.460 -21.934 1.00 83.94 104 ARG A CA 1
ATOM 875 C C . ARG A 1 104 ? 12.566 9.508 -20.676 1.00 83.94 104 ARG A C 1
ATOM 877 O O . ARG A 1 104 ? 12.539 8.545 -19.929 1.00 83.94 104 ARG A O 1
ATOM 884 N N . ILE A 1 105 ? 11.794 10.577 -20.476 1.00 84.25 105 ILE A N 1
ATOM 885 C CA . ILE A 1 105 ? 10.819 10.644 -19.375 1.00 84.25 105 ILE A CA 1
ATOM 886 C C . ILE A 1 105 ? 9.817 9.489 -19.531 1.00 84.25 105 ILE A C 1
ATOM 888 O O . ILE A 1 105 ? 8.982 9.535 -20.425 1.00 84.25 105 ILE A O 1
ATOM 892 N N . GLY A 1 106 ? 9.935 8.473 -18.672 1.00 84.88 106 GLY A N 1
ATOM 893 C CA . GLY A 1 106 ? 9.116 7.256 -18.640 1.00 84.88 106 GLY A CA 1
ATOM 894 C C . GLY A 1 106 ? 8.159 7.186 -17.445 1.00 84.88 106 GLY A C 1
ATOM 895 O O . GLY A 1 106 ? 7.509 6.166 -17.212 1.00 84.88 106 GLY A O 1
ATOM 896 N N . ILE A 1 107 ? 8.090 8.251 -16.636 1.00 88.56 107 ILE A N 1
ATOM 897 C CA . ILE A 1 107 ? 7.283 8.293 -15.407 1.00 88.56 107 ILE A CA 1
ATOM 898 C C . ILE A 1 107 ? 5.786 8.181 -15.721 1.00 88.56 107 ILE A C 1
ATOM 900 O O . ILE A 1 107 ? 5.074 7.431 -15.052 1.00 88.56 107 ILE A O 1
ATOM 904 N N . LEU A 1 108 ? 5.304 8.909 -16.732 1.00 88.75 108 LEU A N 1
ATOM 905 C CA . LEU A 1 108 ? 3.887 8.905 -17.102 1.00 88.75 108 LEU A CA 1
ATOM 906 C C . LEU A 1 108 ? 3.481 7.575 -17.739 1.00 88.75 108 LEU A C 1
ATOM 908 O O . LEU A 1 108 ? 2.422 7.044 -17.412 1.00 88.75 108 LEU A O 1
ATOM 912 N N . GLU A 1 109 ? 4.334 7.013 -18.593 1.00 88.56 109 GLU A N 1
ATOM 913 C CA . GLU A 1 109 ? 4.132 5.706 -19.215 1.00 88.56 109 GLU A CA 1
ATOM 914 C C . GLU A 1 109 ? 4.086 4.594 -18.166 1.00 88.56 109 GLU A C 1
ATOM 916 O O . GLU A 1 109 ? 3.187 3.754 -18.201 1.00 88.56 109 GLU A O 1
ATOM 921 N N . SER A 1 110 ? 5.003 4.624 -17.195 1.00 91.31 110 SER A N 1
ATOM 922 C CA . SER A 1 110 ? 5.008 3.678 -16.079 1.00 91.31 110 SER A CA 1
ATOM 923 C C . SER A 1 110 ? 3.733 3.802 -15.243 1.00 91.31 110 SER A C 1
ATOM 925 O O . SER A 1 110 ? 3.043 2.810 -15.015 1.00 91.31 110 SER A O 1
ATOM 927 N N . LEU A 1 111 ? 3.351 5.022 -14.845 1.00 91.62 111 LEU A N 1
ATOM 928 C CA . LEU A 1 111 ? 2.106 5.256 -14.107 1.00 91.62 111 LEU A CA 1
ATOM 929 C C . LEU A 1 111 ? 0.885 4.724 -14.862 1.00 91.62 111 LEU A C 1
ATOM 931 O O . LEU A 1 111 ? 0.073 4.011 -14.276 1.00 91.62 111 LEU A O 1
ATOM 935 N N . ALA A 1 112 ? 0.767 5.030 -16.154 1.00 89.06 112 ALA A N 1
ATOM 936 C CA . ALA A 1 112 ? -0.334 4.551 -16.979 1.00 89.06 112 ALA A CA 1
ATOM 937 C C . ALA A 1 112 ? -0.347 3.018 -17.066 1.00 89.06 112 ALA A C 1
ATOM 939 O O . ALA A 1 112 ? -1.386 2.407 -16.827 1.00 89.06 112 ALA A O 1
ATOM 940 N N . GLY A 1 113 ? 0.801 2.390 -17.337 1.00 89.00 113 GLY A N 1
ATOM 941 C CA . GLY A 1 113 ? 0.918 0.935 -17.422 1.00 89.00 113 GLY A CA 1
ATOM 942 C C . GLY A 1 113 ? 0.502 0.246 -16.122 1.00 89.00 113 GLY A C 1
ATOM 943 O O . GLY A 1 113 ? -0.375 -0.614 -16.121 1.00 89.00 113 GLY A O 1
ATOM 944 N N . TYR A 1 114 ? 1.059 0.669 -14.990 1.00 90.38 114 TYR A N 1
ATOM 945 C CA . TYR A 1 114 ? 0.735 0.083 -13.690 1.00 90.38 114 TYR A CA 1
ATOM 946 C C . TYR A 1 114 ? -0.728 0.292 -13.285 1.00 90.38 114 TYR A C 1
ATOM 948 O O . TYR A 1 114 ? -1.352 -0.621 -12.739 1.00 90.38 114 TYR A O 1
ATOM 956 N N . LEU A 1 115 ? -1.305 1.459 -13.580 1.00 88.44 115 LEU A N 1
ATOM 957 C CA . LEU A 1 115 ? -2.718 1.711 -13.304 1.00 88.44 1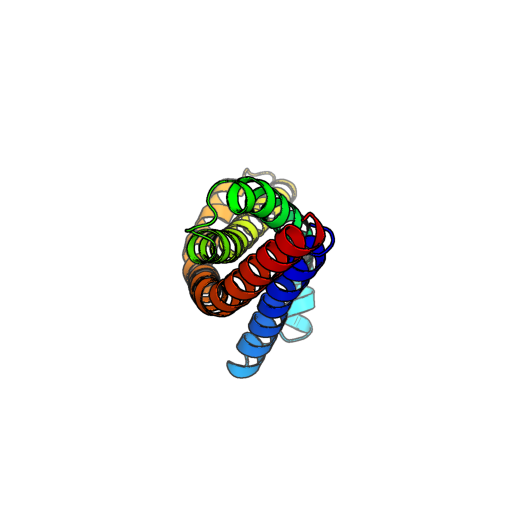15 LEU A CA 1
ATOM 958 C C . LEU A 1 115 ? -3.641 0.876 -14.195 1.00 88.44 115 LEU A C 1
ATOM 960 O O . LEU A 1 115 ? -4.648 0.371 -13.712 1.00 88.44 115 LEU A O 1
ATOM 964 N N . ILE A 1 116 ? -3.303 0.681 -15.468 1.00 89.38 116 ILE A N 1
ATOM 965 C CA . ILE A 1 116 ? -4.112 -0.139 -16.376 1.00 89.38 116 ILE A CA 1
ATOM 966 C C . ILE A 1 116 ? -4.031 -1.621 -15.984 1.00 89.38 116 ILE A C 1
ATOM 968 O O . ILE A 1 116 ? -5.059 -2.292 -15.904 1.00 89.38 116 ILE A O 1
ATOM 972 N N . TYR A 1 117 ? -2.830 -2.133 -15.701 1.00 85.31 117 TYR A N 1
ATOM 973 C CA . TYR A 1 117 ? -2.615 -3.575 -15.548 1.00 85.31 117 TYR A CA 1
ATOM 974 C C . TYR A 1 117 ? -2.711 -4.093 -14.113 1.00 85.31 117 TYR A C 1
ATOM 976 O O . TYR A 1 117 ? -3.047 -5.260 -13.927 1.00 85.31 117 TYR A O 1
ATOM 984 N N . GLN A 1 118 ? -2.421 -3.273 -13.098 1.00 88.88 118 GLN A N 1
ATOM 985 C CA . GLN A 1 118 ? -2.290 -3.746 -11.712 1.00 88.88 118 GLN A CA 1
ATOM 986 C C . GLN A 1 118 ? -3.252 -3.061 -10.729 1.00 88.88 118 GLN A C 1
ATOM 988 O O . GLN A 1 118 ? -3.442 -3.571 -9.625 1.00 88.88 118 GLN A O 1
ATOM 993 N N . LEU A 1 119 ? -3.930 -1.967 -11.104 1.00 90.62 119 LEU A N 1
ATOM 994 C CA . LEU A 1 119 ? -4.856 -1.271 -10.196 1.00 90.62 119 LEU A CA 1
ATOM 995 C C . LEU A 1 119 ? -5.978 -2.169 -9.682 1.00 90.62 119 LEU A C 1
ATOM 997 O O . LEU A 1 119 ? -6.337 -2.077 -8.513 1.00 90.62 119 LEU A O 1
ATOM 1001 N N . TRP A 1 120 ? -6.522 -3.042 -10.527 1.00 86.62 120 TRP A N 1
ATOM 1002 C CA . TRP A 1 120 ? -7.597 -3.946 -10.127 1.00 86.62 120 TRP A CA 1
ATOM 1003 C C . TRP A 1 120 ? -7.124 -4.958 -9.070 1.00 86.62 120 TRP A C 1
ATOM 1005 O O . TRP A 1 120 ? -7.845 -5.189 -8.101 1.00 86.62 120 TRP A O 1
ATOM 1015 N N . ILE A 1 121 ? -5.889 -5.468 -9.181 1.00 86.12 121 ILE A N 1
ATOM 1016 C CA . ILE A 1 121 ? -5.276 -6.377 -8.199 1.00 86.12 121 ILE A CA 1
ATOM 1017 C C . ILE A 1 121 ? -5.119 -5.650 -6.862 1.00 86.12 121 ILE A C 1
ATOM 1019 O O . ILE A 1 121 ? -5.708 -6.043 -5.855 1.00 86.12 121 ILE A O 1
ATOM 1023 N N . TYR A 1 122 ? -4.378 -4.538 -6.854 1.00 88.88 122 TYR A N 1
ATOM 1024 C CA . TYR A 1 122 ? -4.113 -3.766 -5.636 1.00 88.88 122 TYR A CA 1
ATOM 1025 C C . TYR A 1 122 ? -5.395 -3.181 -5.028 1.00 88.88 122 TYR A C 1
ATOM 1027 O O . TYR A 1 122 ? -5.523 -3.111 -3.807 1.00 88.88 122 TYR A O 1
ATOM 1035 N N . GLY A 1 123 ? -6.366 -2.804 -5.859 1.00 89.50 123 GLY A N 1
ATOM 1036 C CA . GLY A 1 123 ? -7.681 -2.334 -5.439 1.00 89.50 123 GLY A CA 1
ATOM 1037 C C . GLY A 1 123 ? -8.496 -3.431 -4.760 1.00 89.50 123 GLY A C 1
ATOM 1038 O O . GLY A 1 123 ? -9.014 -3.207 -3.667 1.00 89.50 123 GLY A O 1
ATOM 1039 N N . MET A 1 124 ? -8.562 -4.633 -5.343 1.00 88.62 124 MET A N 1
ATOM 1040 C CA . MET A 1 124 ? -9.241 -5.780 -4.730 1.00 88.62 124 MET A CA 1
ATOM 1041 C C . MET A 1 124 ? -8.602 -6.178 -3.399 1.00 88.62 124 MET A C 1
ATOM 1043 O O . MET A 1 124 ? -9.311 -6.327 -2.401 1.00 88.62 124 MET A O 1
ATOM 1047 N N . PHE A 1 125 ? -7.272 -6.283 -3.348 1.00 88.00 125 PHE A N 1
ATOM 1048 C CA . PHE A 1 125 ? -6.554 -6.526 -2.095 1.00 88.00 125 PHE A CA 1
ATOM 1049 C C . PHE A 1 125 ? -6.801 -5.426 -1.071 1.00 88.00 125 PHE A C 1
ATOM 1051 O O . PHE A 1 125 ? -7.050 -5.714 0.100 1.00 88.00 125 PHE A O 1
ATOM 1058 N N . GLY A 1 126 ? -6.793 -4.172 -1.521 1.00 90.56 126 GLY A N 1
ATOM 1059 C CA . GLY A 1 126 ? -7.133 -3.012 -0.716 1.00 90.56 126 GLY A CA 1
ATOM 1060 C C . GLY A 1 126 ? -8.505 -3.123 -0.080 1.00 90.56 126 GLY A C 1
ATOM 1061 O O . GLY A 1 126 ? -8.643 -2.865 1.114 1.00 90.56 126 GLY A O 1
ATOM 1062 N N . ILE A 1 127 ? -9.511 -3.529 -0.853 1.00 92.38 127 ILE A N 1
ATOM 1063 C CA . ILE A 1 127 ? -10.886 -3.680 -0.378 1.00 92.38 127 ILE A CA 1
ATOM 1064 C C . ILE A 1 127 ? -10.974 -4.826 0.629 1.00 92.38 127 ILE A C 1
ATOM 1066 O O . ILE A 1 127 ? -11.464 -4.618 1.737 1.00 92.38 127 ILE A O 1
ATOM 1070 N N . ILE A 1 128 ? -10.465 -6.014 0.291 1.00 90.25 128 ILE A N 1
ATOM 1071 C CA . ILE A 1 128 ? -10.536 -7.194 1.167 1.00 90.25 128 ILE A CA 1
ATOM 1072 C C . ILE A 1 128 ? -9.795 -6.927 2.480 1.00 90.25 128 ILE A C 1
ATOM 1074 O O . ILE A 1 128 ? -10.351 -7.117 3.565 1.00 90.25 128 ILE A O 1
ATOM 1078 N N . HIS A 1 129 ? -8.560 -6.428 2.395 1.00 88.69 129 HIS A N 1
ATOM 1079 C CA . HIS A 1 129 ? -7.761 -6.108 3.570 1.00 88.69 129 HIS A CA 1
ATOM 1080 C C . HIS A 1 129 ? -8.374 -4.950 4.368 1.00 88.69 129 HIS A C 1
ATOM 1082 O O . HIS A 1 129 ? -8.397 -4.994 5.596 1.00 88.69 129 HIS A O 1
ATOM 1088 N N . GLY A 1 130 ? -8.929 -3.946 3.689 1.00 90.38 130 GLY A N 1
ATOM 1089 C CA . GLY A 1 130 ? -9.656 -2.849 4.314 1.00 90.38 130 GLY A CA 1
ATOM 1090 C C . GLY A 1 130 ? -10.870 -3.330 5.102 1.00 90.38 130 GLY A C 1
ATOM 1091 O O . GLY A 1 130 ? -11.064 -2.892 6.231 1.00 90.38 130 GLY A O 1
ATOM 1092 N N . ILE A 1 131 ? -11.671 -4.247 4.552 1.00 90.81 131 ILE A N 1
ATOM 1093 C CA . ILE A 1 131 ? -12.860 -4.784 5.228 1.00 90.81 131 ILE A CA 1
ATOM 1094 C C . ILE A 1 131 ? -12.438 -5.640 6.422 1.00 90.81 131 ILE A C 1
ATOM 1096 O O . ILE A 1 131 ? -12.814 -5.351 7.558 1.00 90.81 131 ILE A O 1
ATOM 1100 N N . VAL A 1 132 ? -11.635 -6.678 6.178 1.00 91.25 132 VAL A N 1
ATOM 1101 C CA . VAL A 1 132 ? -11.283 -7.669 7.204 1.00 91.25 132 VAL A CA 1
ATOM 1102 C C . VAL A 1 132 ? -10.342 -7.056 8.237 1.00 91.25 132 VAL A C 1
ATOM 1104 O O . VAL A 1 132 ? -10.650 -7.015 9.429 1.00 91.25 132 VAL A O 1
ATOM 1107 N N . GLY A 1 133 ? -9.210 -6.522 7.783 1.00 88.44 133 GLY A N 1
ATOM 1108 C CA . GLY A 1 133 ? -8.220 -5.880 8.641 1.00 88.44 133 GLY A CA 1
ATOM 1109 C C . GLY A 1 133 ? -8.778 -4.634 9.319 1.00 88.44 133 GLY A C 1
ATOM 1110 O O . GLY A 1 133 ? -8.547 -4.437 10.510 1.00 88.44 133 GLY A O 1
ATOM 1111 N N . GLY A 1 134 ? -9.575 -3.826 8.612 1.00 89.88 134 GLY A N 1
ATOM 1112 C CA . GLY A 1 134 ? -10.169 -2.615 9.176 1.00 89.88 134 GLY A CA 1
ATOM 1113 C C . GLY A 1 134 ? -11.192 -2.920 10.264 1.00 89.88 134 GLY A C 1
ATOM 1114 O O . GLY A 1 134 ? -11.220 -2.228 11.281 1.00 89.88 134 GLY A O 1
ATOM 1115 N N . TYR A 1 135 ? -11.972 -3.996 10.120 1.00 90.62 135 TYR A N 1
ATOM 1116 C CA . TYR A 1 135 ? -12.881 -4.467 11.164 1.00 90.62 135 TYR A CA 1
ATOM 1117 C C . TYR A 1 135 ? -12.130 -4.823 12.449 1.00 90.62 135 TYR A C 1
ATOM 1119 O O . TYR A 1 135 ? -12.437 -4.285 13.516 1.00 90.62 135 TYR A O 1
ATOM 1127 N N . PHE A 1 136 ? -11.111 -5.677 12.358 1.00 90.56 136 PHE A N 1
ATOM 1128 C CA . PHE A 1 136 ? -10.343 -6.087 13.531 1.00 90.56 136 PHE A CA 1
ATOM 1129 C C . PHE A 1 136 ? -9.530 -4.936 14.139 1.00 90.56 136 PHE A C 1
ATOM 1131 O O . PHE A 1 136 ? -9.579 -4.732 15.355 1.00 90.56 136 PHE A O 1
ATOM 1138 N N . LEU A 1 137 ? -8.866 -4.125 13.309 1.00 88.88 137 LEU A N 1
ATOM 1139 C CA . LEU A 1 137 ? -8.133 -2.939 13.753 1.00 88.88 137 LEU A CA 1
ATOM 1140 C C . LEU A 1 137 ? -9.060 -1.959 14.478 1.00 88.88 137 LEU A C 1
ATOM 1142 O O . LEU A 1 137 ? -8.717 -1.485 15.558 1.00 88.88 137 LEU A O 1
ATOM 1146 N N . SER A 1 138 ? -10.260 -1.708 13.948 1.00 89.25 138 SER A N 1
ATOM 1147 C CA . SER A 1 138 ? -11.220 -0.798 14.578 1.00 89.25 138 SER A CA 1
ATOM 1148 C C . SER A 1 138 ? -11.658 -1.260 15.970 1.00 89.25 138 SER A C 1
ATOM 1150 O O . SER A 1 138 ? -11.701 -0.453 16.900 1.00 89.25 138 SER A O 1
ATOM 1152 N N . LYS A 1 139 ? -11.905 -2.565 16.148 1.00 88.31 139 LYS A N 1
ATOM 1153 C CA . LYS A 1 139 ? -12.239 -3.154 17.452 1.00 88.31 139 LYS A CA 1
ATOM 1154 C C . LYS A 1 139 ? -11.100 -3.008 18.453 1.00 88.31 139 LYS A C 1
ATOM 1156 O O . LYS A 1 139 ? -11.336 -2.652 19.607 1.00 88.31 139 LYS A O 1
ATOM 1161 N N . GLU A 1 140 ? -9.869 -3.285 18.028 1.00 87.75 140 GLU A N 1
ATOM 1162 C CA . GLU A 1 140 ? -8.695 -3.171 18.896 1.00 87.75 140 GLU A CA 1
ATOM 1163 C C . GLU A 1 140 ? -8.379 -1.711 19.257 1.00 87.75 140 GLU A C 1
ATOM 1165 O O . GLU A 1 140 ? -8.011 -1.433 20.401 1.00 87.75 140 GLU A O 1
ATOM 1170 N N . LEU A 1 141 ? -8.572 -0.768 18.327 1.00 85.81 141 LEU A N 1
ATOM 1171 C CA . LEU A 1 141 ? -8.428 0.666 18.589 1.00 85.81 141 LEU A CA 1
ATOM 1172 C C . LEU A 1 141 ? -9.451 1.153 19.622 1.00 85.81 141 LEU A C 1
ATOM 1174 O O . LEU A 1 141 ? -9.046 1.782 20.600 1.00 85.81 141 LEU A O 1
ATOM 1178 N N . LYS A 1 142 ? -10.732 0.796 19.455 1.00 85.12 142 LYS A N 1
ATOM 1179 C CA . LYS A 1 142 ? -11.801 1.144 20.404 1.00 85.12 142 LYS A CA 1
ATOM 1180 C C . LYS A 1 142 ? -11.519 0.586 21.805 1.00 85.12 142 LYS A C 1
ATOM 1182 O O . LYS A 1 142 ? -11.504 1.329 22.781 1.00 85.12 142 LYS A O 1
ATOM 1187 N N . LYS A 1 143 ? -11.174 -0.704 21.897 1.00 84.44 143 LYS A N 1
ATOM 1188 C CA . LYS A 1 143 ? -10.841 -1.371 23.169 1.00 84.44 143 LYS A CA 1
ATOM 1189 C C . LYS A 1 143 ? -9.638 -0.737 23.874 1.00 84.44 143 LYS A C 1
ATOM 1191 O O . LYS A 1 143 ? -9.611 -0.640 25.100 1.00 84.44 143 LYS A O 1
ATOM 1196 N N . ASN A 1 144 ? -8.607 -0.350 23.123 1.00 78.50 144 ASN A N 1
ATOM 1197 C CA . ASN A 1 144 ? -7.428 0.291 23.704 1.00 78.50 144 ASN A CA 1
ATOM 1198 C C . ASN A 1 144 ? -7.723 1.700 24.208 1.00 78.50 144 ASN A C 1
ATOM 1200 O O . ASN A 1 144 ? -7.124 2.118 25.198 1.00 78.50 144 ASN A O 1
ATOM 1204 N N . GLU A 1 145 ? -8.623 2.429 23.556 1.00 74.88 145 GLU A N 1
ATOM 1205 C CA . GLU A 1 145 ? -9.051 3.727 24.054 1.00 74.88 145 GLU A CA 1
ATOM 1206 C C . GLU A 1 145 ? -9.832 3.596 25.368 1.00 74.88 145 GLU A C 1
ATOM 1208 O O . GLU A 1 145 ? -9.442 4.225 26.349 1.00 74.88 145 GLU A O 1
ATOM 1213 N N . GLU A 1 146 ? -10.844 2.724 25.427 1.00 72.06 146 GLU A N 1
ATOM 1214 C CA . GLU A 1 146 ? -11.659 2.482 26.632 1.00 72.06 146 GLU A CA 1
ATOM 1215 C C . GLU A 1 146 ? -10.788 2.136 27.854 1.00 72.06 146 GLU A C 1
ATOM 1217 O O . GLU A 1 146 ? -10.955 2.707 28.931 1.00 72.06 146 GLU A O 1
ATOM 1222 N N . LYS A 1 147 ? -9.775 1.280 27.666 1.00 69.44 147 LYS A N 1
ATOM 1223 C CA . LYS A 1 147 ? -8.787 0.950 28.708 1.00 69.44 147 LYS A CA 1
ATOM 1224 C C . LYS A 1 147 ? -7.926 2.135 29.138 1.00 69.44 147 LYS A C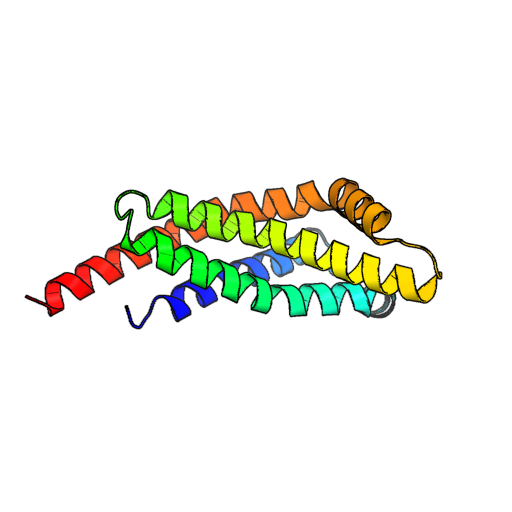 1
ATOM 1226 O O . LYS A 1 147 ? -7.514 2.210 30.290 1.00 69.44 147 LYS A O 1
ATOM 1231 N N . THR A 1 148 ? -7.586 3.024 28.207 1.00 63.28 148 THR A N 1
ATOM 1232 C CA . THR A 1 148 ? -6.770 4.199 28.530 1.00 63.28 148 THR A CA 1
ATOM 1233 C C . THR A 1 148 ? -7.587 5.200 29.344 1.00 63.28 148 THR A C 1
ATOM 1235 O O . THR A 1 148 ? -7.043 5.761 30.283 1.00 63.28 148 THR A O 1
ATOM 1238 N N . VAL A 1 149 ? -8.882 5.357 29.037 1.00 61.19 149 VAL A N 1
ATOM 1239 C CA . VAL A 1 149 ? -9.814 6.209 29.796 1.00 61.19 149 VAL A CA 1
ATOM 1240 C C . VAL A 1 149 ? -10.022 5.676 31.217 1.00 61.19 149 VAL A C 1
ATOM 1242 O O . VAL A 1 149 ? -9.913 6.444 32.166 1.00 61.19 149 VAL A O 1
ATOM 1245 N N . GLN A 1 150 ? -10.247 4.368 31.384 1.00 60.28 150 GLN A N 1
ATOM 1246 C CA . GLN A 1 150 ? -10.440 3.750 32.706 1.00 60.28 150 GLN A CA 1
ATOM 1247 C C . GLN A 1 150 ? -9.215 3.841 33.624 1.00 60.28 150 GLN A C 1
ATOM 1249 O O . GLN A 1 150 ? -9.380 3.930 34.828 1.00 60.28 150 GLN A O 1
ATOM 1254 N N . ASN A 1 151 ? -7.999 3.837 33.071 1.00 59.31 151 ASN A N 1
ATOM 1255 C CA . ASN A 1 151 ? -6.764 3.961 33.856 1.00 59.31 151 ASN A CA 1
ATOM 1256 C C . ASN A 1 151 ? -6.381 5.419 34.179 1.00 59.31 151 ASN A C 1
ATOM 1258 O O . ASN A 1 151 ? -5.355 5.650 34.816 1.00 59.31 151 ASN A O 1
ATOM 1262 N N . THR A 1 152 ? -7.138 6.397 33.672 1.00 54.09 152 THR A N 1
ATOM 1263 C CA . THR A 1 152 ? -6.944 7.833 33.947 1.00 54.09 152 THR A CA 1
ATOM 1264 C C . THR A 1 152 ? -7.983 8.424 34.904 1.00 54.09 152 THR A C 1
ATOM 1266 O O . THR A 1 152 ? -7.860 9.599 35.244 1.00 54.09 152 THR A O 1
ATOM 1269 N N . VAL A 1 153 ? -8.984 7.634 35.312 1.00 47.22 153 VAL A N 1
ATOM 1270 C CA . VAL A 1 153 ? -9.954 7.944 36.381 1.00 47.22 153 VAL A CA 1
ATOM 1271 C C . VAL A 1 153 ? -9.489 7.260 37.659 1.00 47.22 153 VAL A C 1
ATOM 1273 O O . VAL A 1 153 ? -9.580 7.905 38.723 1.00 47.22 153 VAL A O 1
#

Radius of gyration: 17.86 Å; chains: 1; bounding box: 35×34×58 Å

Secondary structure (DSSP, 8-state):
-TTHHHHHHHHHHHHHHHHHHHHHHTT-PPPHHHHHHTHHHHHHHHHHHHHHHHHHHHHHHHHHTT-GGGHHHHHHHHHHHHHHHHHHHHHHHHHHHHHHHSSS--HHHHHHHHHHHHHHHHHHHHHHHHHHHHHHHHHHHHHHHHHHHHTT-

pLDDT: mean 80.94, std 9.68, range [47.22, 92.88]

Sequence (153 aa):
MKNIKFLITKYYSSGLIFLFAFYAIIGEIPSWYTIERDWIEWITTIISIPLVGILAFKYLNKYVGKEKEKYFGISFFTLFASWILILYFKALVIGIINSFEFERIGILESLAGYLIYQLWIYGMFGIIHGIVGGYFLSKELKKNEEKTVQNTV

=== Feature glossary ===
The record interleaves many kinds of information about one protein. Here is each kind framed as the question it answers.

Q: What known structures does this most resemble?
A: Struct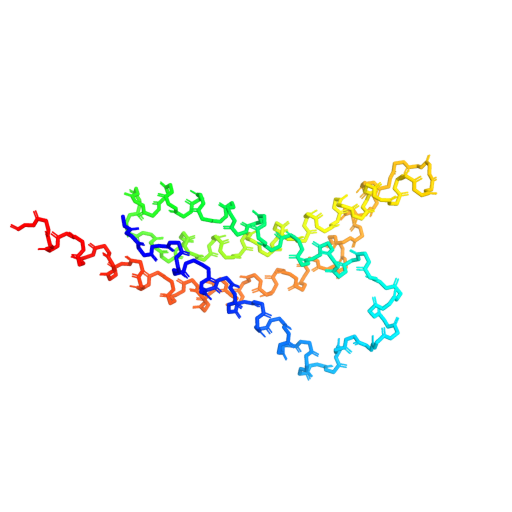ural nearest neighbors (via Foldseek easy-search vs the PDB). Reported per hit: target PDB id, E-value, and alignment TM-score. A TM-score above ~0.5 is the conventional threshold for 'same fold'.

Q: Where is each backbone atom in 3D?
A: The mmCIF table is the protein's shape written out atom by atom. For each backbone N, Cα, C, and carbonyl O, it records an (x, y, z) coordinate triple in Å plus the residue type, chain letter, and residue number.

Q: What are the backbone torsion angles?
A: The φ/ψ torsion pair specifies the backbone conformation at each residue. φ rotates about the N–Cα bond, ψ about the Cα–C bond. Steric clashes forbid most of the (φ, ψ) p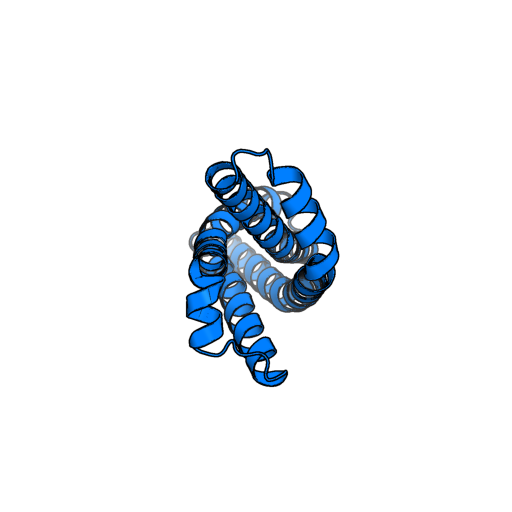lane — the allowed regions (α-helix basin, β-sheet basin, left-handed helix) are the Ramachandran-allowed regions.

Q: Which residues are buried vs exposed?
A: Solvent-accessible surface area (SASA) is the area in Å² traced out by the centre of a 1.4 Å probe sphere (a water molecule) rolled over the protein's van der Waals surface (Shrake–Rupley / Lee–Richards construction). Buried residues have near-zero SASA; fully exposed residues can exceed 200 Å². The total SASA scales roughly with the number of surface residues.

Q: How confident is the AlphaFold model at each residue?
A: pLDDT is the predicted lDDT-Cα score: AlphaFold's confidence that the local environment of each residue (all inter-atomic distances within 15 Å) is correctly placed. It is a per-residue number between 0 and 100, with higher meaning more reliable.

Q: What does the local fold look like, residue by residue?
A: 3Di is Foldseek's structural alphabet. Each residue is assigned one of twenty discrete states based on how its Cα sits relative to its spatial (not sequential) neighbors. Aligning 3Di strings finds structural homologs roughly as well as full 3D superposition, but orders of magnitude faster.

Q: How big and how compact is the whole molecule?
A: Radius of gyration (Rg) is the root-mean-square distance of Cα atoms from their centroid — a single number for overall size and compactness. A globular domain of N residues has Rg ≈ 2.2·N^0.38 Å; an extended or disordered chain has a much larger Rg. The Cα contact count is the number of residue pairs whose Cα atoms are within 8 Å and are more than four positions apart in sequence — a standard proxy for tertiary packing density. The bounding box is the smallest axis-aligned box enclosing all Cα atoms.

Q: Which residues are in helices, strands, or loops?
A: DSSP 8-state secondary structure assigns each residue one of H (α-helix), G (3₁₀-helix), I (π-helix), E (extended β-strand), B (isolated β-bridge), T (hydrogen-bonded turn), S (bend), or '-' (coil). The assignment is computed from backbone hydrogen-bond geometry via the Kabsch–Sander algorithm.

Q: How mobile is each atom in the crystal?
A: Crystallographic B-factors measure how much each atom's electron density is smeared out, in Å². They rise in mobile loops and surface residues and fall in the buried interior. In AlphaFold models this column is repurposed to hold pLDDT instead.

Q: What if only a Cα trace is available?
A: P-SEA three-state annotation labels each residue as helix, strand, or coil based purely on the geometry of the Cα trace. It serves as a fallback when the full backbone (and thus DSSP) is unavailable.

Q: What family and function is it annotated with?
A: Database cross-references. InterPro integrates a dozen domain/family signature databases into unified entries with residue-range hits. GO terms attach function/process/location labels with evidence codes. CATH codes position the fold in a four-level structural taxonomy. Organism is the NCBI-taxonomy species name.

Q: Are the domains correctly placed relative to each other?
A: Predicted Aligned Error (PAE) is an AlphaFold confidence matrix: entry (i, j) is the expected error in the position of residue j, in ångströms, when the prediction is superimposed on the true structure at residue i. Low PAE within a block of residues means that block is internally rigid and well-predicted; high PAE between two blocks means their relative placement is uncertain even if each block individually is confident.

Q: What do the diagnostic plots show?
A: Three diagnostic plots accompany the record. The Cα contact map visualizes the tertiary structure as a 2D adjacency matrix (8 Å cutoff, sequence-local contacts suppressed). The Ramachandran plot shows the distribution of backbone (φ, ψ) torsions, with points in the α and β basins reflecting secondary structure content. The PAE plot shows AlphaFold's inter-residue confidence as a color matrix.

Q: What is the amino-acid chain?
A: Primary structure: the covalent order of the twenty standard amino acids along the backbone. Two proteins with the same sequence will (almost always) fold to the same structure; two with 30% identity often share a fold but not the details.

Q: What do the rendered images show?
A: The six renders are orthographic views along the three Cartesian axes in both directions. Representation (cartoon, sticks, or surface) and color scheme (sequence-rainbow or by-chain) vary across proteins so the training set covers all the common visualization conventions.